Protein AF-A0A523ZE39-F1 (afdb_monomer_lite)

Foldseek 3Di:
DVVVVVVVVVVVVVVVVVVVVVVVVVVVVVVVVVVVVVVLVVLLCVLLVVLVCCCVPPVNFPDDDPDPLVQLLQQLVCCLPPVVVVDPSFTDGPVRDGDPDDSVSSVQLNVQCVVVVDSGSVSSSSVCSNVSSVVSSVVVVVCCVPPVPDD

Radius of gyration: 27.39 Å; chains: 1; bounding box: 86×37×54 Å

Secondary structure (DSSP, 8-state):
-HHHHHHHHHHHHHHHHHHHHHHHHHHHHHHHHHHHHHHHHHHHHHHHHHHHHHIIIII-TTSS--SHHHHHHHHHHHHHHTGGGSSTT----TT-----S-THHHHHHHHHHHHHT---THHHHHHHHHHHHHHHHHHHHHHHHHH-S--

Structure (mmCIF, N/CA/C/O backbone):
data_AF-A0A523ZE39-F1
#
_entry.id   AF-A0A523ZE39-F1
#
loop_
_atom_site.group_PDB
_atom_site.id
_atom_site.type_symbol
_atom_site.label_atom_id
_atom_site.label_alt_id
_atom_site.label_comp_id
_atom_site.label_asym_id
_atom_site.label_entity_id
_atom_site.label_seq_id
_atom_site.pdbx_PDB_ins_code
_atom_site.Cartn_x
_atom_site.Cartn_y
_atom_site.Cartn_z
_atom_site.occupancy
_atom_site.B_iso_or_equiv
_atom_site.auth_seq_id
_atom_site.auth_comp_id
_atom_site.auth_asym_id
_atom_site.auth_atom_id
_atom_site.pdbx_PDB_model_num
ATOM 1 N N . MET A 1 1 ? -62.964 -18.425 31.671 1.00 57.78 1 MET A N 1
ATOM 2 C CA . MET A 1 1 ? -62.586 -17.792 30.382 1.00 57.78 1 MET A CA 1
ATOM 3 C C . MET A 1 1 ? -61.583 -16.648 30.536 1.00 57.78 1 MET A C 1
ATOM 5 O O . MET A 1 1 ? -60.763 -16.493 29.649 1.00 57.78 1 MET A O 1
ATOM 9 N N . ILE A 1 2 ? -61.586 -15.913 31.654 1.00 63.59 2 ILE A N 1
ATOM 10 C CA . ILE A 1 2 ? -60.686 -14.769 31.900 1.00 63.59 2 ILE A CA 1
ATOM 11 C C . ILE A 1 2 ? -59.192 -15.136 32.011 1.00 63.59 2 ILE A C 1
ATOM 13 O O . ILE A 1 2 ? -58.372 -14.444 31.423 1.00 63.59 2 ILE A O 1
ATOM 17 N N . GLY A 1 3 ? -58.824 -16.251 32.658 1.00 67.44 3 GLY A N 1
ATOM 18 C CA . GLY A 1 3 ? -57.406 -16.636 32.820 1.00 67.44 3 GLY A CA 1
ATOM 19 C C . GLY A 1 3 ? -56.650 -16.836 31.498 1.00 67.44 3 GLY A C 1
ATOM 20 O O . GLY A 1 3 ? -55.585 -16.269 31.305 1.00 67.44 3 GLY A O 1
ATOM 21 N N . LYS A 1 4 ? -57.271 -17.516 30.522 1.00 72.81 4 LYS A N 1
ATOM 22 C CA . LYS A 1 4 ? -56.673 -17.737 29.189 1.00 72.81 4 LYS A CA 1
ATOM 23 C C . LYS A 1 4 ? -56.465 -16.449 28.382 1.00 72.81 4 LYS A C 1
ATOM 25 O O . LYS A 1 4 ? -55.660 -16.434 27.459 1.00 72.81 4 LYS A O 1
ATOM 30 N N . PHE A 1 5 ? -57.230 -15.399 28.682 1.00 72.75 5 PHE A N 1
ATOM 31 C CA . PHE A 1 5 ? -57.097 -14.102 28.023 1.00 72.75 5 PHE A CA 1
ATOM 32 C C . PHE A 1 5 ? -55.918 -13.311 28.604 1.00 72.75 5 PHE A C 1
ATOM 34 O O . PHE A 1 5 ? -55.142 -12.743 27.843 1.00 72.75 5 PHE A O 1
ATOM 41 N N . PHE A 1 6 ? -55.731 -13.352 29.928 1.00 71.69 6 PHE A N 1
ATOM 42 C CA . PHE A 1 6 ? -54.573 -12.745 30.591 1.00 71.69 6 PHE A CA 1
ATOM 43 C C . PHE A 1 6 ? -53.256 -13.442 30.235 1.00 71.69 6 PHE A C 1
ATOM 45 O O . PHE A 1 6 ? -52.291 -12.749 29.934 1.00 71.69 6 PHE A O 1
ATOM 52 N N . ASP A 1 7 ? -53.225 -14.776 30.162 1.00 74.62 7 ASP A N 1
ATOM 53 C CA . ASP A 1 7 ? -52.021 -15.513 29.737 1.00 74.62 7 ASP A CA 1
ATOM 54 C C . ASP A 1 7 ? -51.601 -15.153 28.306 1.00 74.62 7 ASP A C 1
ATOM 56 O O . ASP A 1 7 ? -50.416 -15.041 28.000 1.00 74.62 7 ASP A O 1
ATOM 60 N N . LYS A 1 8 ? -52.581 -14.927 27.421 1.00 76.81 8 LYS A N 1
ATOM 61 C CA . LYS A 1 8 ? -52.320 -14.518 26.040 1.00 76.81 8 LYS A CA 1
ATOM 62 C C . LYS A 1 8 ? -51.765 -13.095 25.963 1.00 76.81 8 LYS A C 1
ATOM 64 O O . LYS A 1 8 ? -50.825 -12.877 25.212 1.00 76.81 8 LYS A O 1
ATOM 69 N N . ILE A 1 9 ? -52.313 -12.162 26.744 1.00 76.38 9 ILE A N 1
ATOM 70 C CA . ILE A 1 9 ? -51.822 -10.776 26.807 1.00 76.38 9 ILE A CA 1
ATOM 71 C C . ILE A 1 9 ? -50.403 -10.726 27.384 1.00 76.38 9 ILE A C 1
ATOM 73 O O . ILE A 1 9 ? -49.549 -10.044 26.830 1.00 76.38 9 ILE A O 1
ATOM 77 N N . LEU A 1 10 ? -50.128 -11.488 28.447 1.00 75.75 10 LEU A N 1
ATOM 78 C CA . LEU A 1 10 ? -48.799 -11.546 29.063 1.00 75.75 10 LEU A CA 1
ATOM 79 C C . LEU A 1 10 ? -47.744 -12.127 28.110 1.00 75.75 10 LEU A C 1
ATOM 81 O O . LEU A 1 10 ? -46.643 -11.589 28.023 1.00 75.75 10 LEU A O 1
ATOM 85 N N . ALA A 1 11 ? -48.090 -13.173 27.355 1.00 74.81 11 ALA A N 1
ATOM 86 C CA . ALA A 1 11 ? -47.197 -13.742 26.346 1.00 74.81 11 ALA A CA 1
ATOM 87 C C . ALA A 1 11 ? -46.927 -12.770 25.180 1.00 74.81 11 ALA A C 1
ATOM 89 O O . ALA A 1 11 ? -45.815 -12.716 24.655 1.00 74.81 11 ALA A O 1
ATOM 90 N N . GLU A 1 12 ? -47.931 -11.987 24.777 1.00 75.62 12 GLU A N 1
ATOM 91 C CA . GLU A 1 12 ? -47.805 -10.985 23.712 1.00 75.62 12 GLU A CA 1
ATOM 92 C C . GLU A 1 12 ? -46.931 -9.799 24.162 1.00 75.62 12 GLU A C 1
ATOM 94 O O . GLU A 1 12 ? -46.065 -9.347 23.409 1.00 75.62 12 GLU A O 1
ATOM 99 N N . ASP A 1 13 ? -47.074 -9.360 25.417 1.00 73.25 13 ASP A N 1
ATOM 100 C CA . ASP A 1 13 ? -46.221 -8.336 26.025 1.00 73.25 13 ASP A CA 1
ATOM 101 C C . ASP A 1 13 ? -44.767 -8.810 26.176 1.00 73.25 13 ASP A C 1
ATOM 103 O O . ASP A 1 13 ? -43.846 -8.056 25.846 1.00 73.25 13 ASP A O 1
ATOM 107 N N . GLU A 1 14 ? -44.517 -10.053 26.601 1.00 74.12 14 GLU A N 1
ATOM 108 C CA . GLU A 1 14 ? -43.158 -10.614 26.657 1.00 74.12 14 GLU A CA 1
ATOM 109 C C . GLU A 1 14 ? -42.503 -10.660 25.269 1.00 74.12 14 GLU A C 1
ATOM 111 O O . GLU A 1 14 ? -41.366 -10.200 25.113 1.00 74.12 14 GLU A O 1
ATOM 116 N N . GLU A 1 15 ? -43.229 -11.103 24.238 1.00 73.56 15 GLU A N 1
ATOM 117 C CA . GLU A 1 15 ? -42.738 -11.125 22.855 1.00 73.56 15 GLU A CA 1
ATOM 118 C C . GLU A 1 15 ? -42.390 -9.722 22.330 1.00 73.56 15 GLU A C 1
ATOM 120 O O . GLU A 1 15 ? -41.373 -9.525 21.649 1.00 73.56 15 GLU A O 1
ATOM 125 N N . ILE A 1 16 ? -43.228 -8.723 22.627 1.00 74.75 16 ILE A N 1
ATOM 126 C CA . ILE A 1 16 ? -42.993 -7.327 22.239 1.00 74.75 16 ILE A CA 1
ATOM 127 C C . ILE A 1 16 ? -41.766 -6.785 22.974 1.00 74.75 16 ILE A C 1
ATOM 129 O O . ILE A 1 16 ? -40.897 -6.158 22.356 1.00 74.75 16 ILE A O 1
ATOM 133 N N . THR A 1 17 ? -41.649 -7.065 24.270 1.00 74.94 17 THR A N 1
ATOM 134 C CA . THR A 1 17 ? -40.531 -6.616 25.103 1.00 74.94 17 THR A CA 1
ATOM 135 C C . THR A 1 17 ? -39.214 -7.227 24.626 1.00 74.94 17 THR A C 1
ATOM 137 O O . THR A 1 17 ? -38.205 -6.524 24.500 1.00 74.94 17 THR A O 1
ATOM 140 N N . GLU A 1 18 ? -39.215 -8.509 24.259 1.00 74.06 18 GLU A N 1
ATOM 141 C CA . GLU A 1 18 ? -38.043 -9.2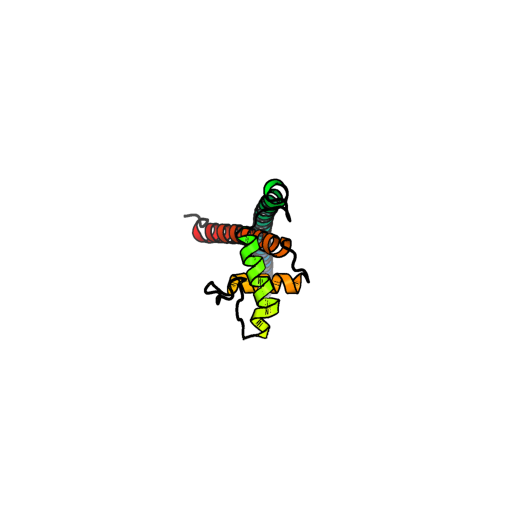09 23.739 1.00 74.06 18 GLU A CA 1
ATOM 142 C C . GLU A 1 18 ? -37.646 -8.711 22.338 1.00 74.06 18 GLU A C 1
ATOM 144 O O . GLU A 1 18 ? -36.464 -8.449 22.081 1.00 74.06 18 GLU A O 1
ATOM 149 N N . LYS A 1 19 ? -38.617 -8.453 21.447 1.00 73.06 19 LYS A N 1
ATOM 150 C CA . LYS A 1 19 ? -38.377 -7.827 20.130 1.00 73.06 19 LYS A CA 1
ATOM 151 C C . LYS A 1 19 ? -37.803 -6.416 20.263 1.00 73.06 19 LYS A C 1
ATOM 153 O O . LYS A 1 19 ? -36.859 -6.071 19.546 1.00 73.06 19 LYS A O 1
ATOM 158 N N . VAL A 1 20 ? -38.322 -5.594 21.177 1.00 74.19 20 VAL A N 1
ATOM 159 C CA . VAL A 1 20 ? -37.812 -4.236 21.439 1.00 74.19 20 VAL A CA 1
ATOM 160 C C . VAL A 1 20 ? -36.403 -4.291 22.034 1.00 74.19 20 VAL A C 1
ATOM 162 O O . VAL A 1 20 ? -35.521 -3.554 21.583 1.00 74.19 20 VAL A O 1
ATOM 165 N N . ARG A 1 21 ? -36.147 -5.213 22.968 1.00 70.56 21 ARG A N 1
ATOM 166 C CA . ARG A 1 21 ? -34.823 -5.435 23.563 1.00 70.56 21 ARG A CA 1
ATOM 167 C C . ARG A 1 21 ? -33.801 -5.890 22.521 1.00 70.56 21 ARG A C 1
ATOM 169 O O . ARG A 1 21 ? -32.738 -5.281 22.439 1.00 70.56 21 ARG A O 1
ATOM 176 N N . ASN A 1 22 ? -34.132 -6.862 21.668 1.00 70.19 22 ASN A N 1
ATOM 177 C CA . ASN A 1 22 ? -33.263 -7.320 20.574 1.00 70.19 22 ASN A CA 1
ATOM 178 C C . ASN A 1 22 ? -33.014 -6.238 19.511 1.00 70.19 22 ASN A C 1
ATOM 180 O O . ASN A 1 22 ? -31.912 -6.109 18.970 1.00 70.19 22 ASN A O 1
ATOM 184 N N . LYS A 1 23 ? -34.015 -5.400 19.227 1.00 70.69 23 LYS A N 1
ATOM 185 C CA . LYS A 1 23 ? -33.869 -4.261 18.310 1.00 70.69 23 LYS A CA 1
ATOM 186 C C . LYS A 1 23 ? -32.963 -3.174 18.896 1.00 70.69 23 LYS A C 1
ATOM 188 O O . LYS A 1 23 ? -32.166 -2.590 18.157 1.00 70.69 23 LYS A O 1
ATOM 193 N N . ASN A 1 24 ? -33.044 -2.928 20.203 1.00 65.75 24 ASN A N 1
ATOM 194 C CA . ASN A 1 24 ? -32.196 -1.965 20.905 1.00 65.75 24 ASN A CA 1
ATOM 195 C C . ASN A 1 24 ? -30.754 -2.466 21.054 1.00 65.75 24 ASN A C 1
ATOM 197 O O . ASN A 1 24 ? -29.834 -1.736 20.689 1.00 65.75 24 ASN A O 1
ATOM 201 N N . THR A 1 25 ? -30.533 -3.724 21.443 1.00 63.50 25 THR A N 1
ATOM 202 C CA . THR A 1 25 ? -29.184 -4.321 21.499 1.00 63.50 25 THR A CA 1
ATOM 203 C C . THR A 1 25 ? -28.538 -4.402 20.113 1.00 63.50 25 THR A C 1
ATOM 205 O O . THR A 1 25 ? -27.347 -4.120 19.959 1.00 63.50 25 THR A O 1
ATOM 208 N N . GLY A 1 26 ? -29.314 -4.705 19.066 1.00 62.88 26 GLY A N 1
ATOM 209 C CA . GLY A 1 26 ? -28.856 -4.669 17.675 1.00 62.88 26 GLY A CA 1
ATOM 210 C C . GLY A 1 26 ? -28.477 -3.262 17.197 1.00 62.88 26 GLY A C 1
ATOM 211 O O . GLY A 1 26 ? -27.464 -3.092 16.509 1.00 62.88 26 GLY A O 1
ATOM 212 N N . LYS A 1 27 ? -29.245 -2.234 17.586 1.00 61.06 27 LYS A N 1
ATOM 213 C CA . LYS A 1 27 ? -28.922 -0.822 17.311 1.00 61.06 27 LYS A CA 1
A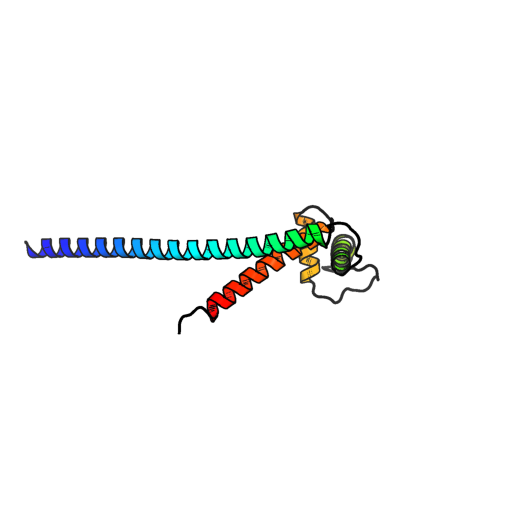TOM 214 C C . LYS A 1 27 ? -27.671 -0.363 18.056 1.00 61.06 27 LYS A C 1
ATOM 216 O O . LYS A 1 27 ? -26.830 0.297 17.448 1.00 61.06 27 LYS A O 1
ATOM 221 N N . GLU A 1 28 ? -27.511 -0.727 19.324 1.00 61.19 28 GLU A N 1
ATOM 222 C CA . GLU A 1 28 ? -26.333 -0.367 20.119 1.00 61.19 28 GLU A CA 1
ATOM 223 C C . GLU A 1 28 ? -25.060 -1.040 19.607 1.00 61.19 28 GLU A C 1
ATOM 225 O O . GLU A 1 28 ? -24.054 -0.360 19.406 1.00 61.19 28 GLU A O 1
ATOM 230 N N . ARG A 1 29 ? -25.112 -2.337 19.271 1.00 60.88 29 ARG A N 1
ATOM 231 C CA . ARG A 1 29 ? -23.986 -3.042 18.635 1.00 60.88 29 ARG A CA 1
ATOM 232 C C . ARG A 1 29 ? -23.601 -2.419 17.295 1.00 60.88 29 ARG A C 1
ATOM 234 O O . ARG A 1 29 ? -22.414 -2.231 17.031 1.00 60.88 29 ARG A O 1
ATOM 241 N N . LYS A 1 30 ? -24.579 -2.049 16.456 1.00 61.19 30 LYS A N 1
ATOM 242 C CA . LYS A 1 30 ? -24.313 -1.327 15.199 1.00 61.19 30 LYS A CA 1
ATOM 243 C C . LYS A 1 30 ? -23.671 0.036 15.453 1.00 61.19 30 LYS A C 1
ATOM 245 O O . LYS A 1 30 ? -22.701 0.360 14.780 1.00 61.19 30 LYS A O 1
ATOM 250 N N . LYS A 1 31 ? -24.163 0.800 16.434 1.00 58.91 31 LYS A N 1
ATOM 251 C CA . LYS A 1 31 ? -23.643 2.131 16.797 1.00 58.91 31 LYS A CA 1
ATOM 252 C C . LYS A 1 31 ? -22.222 2.072 17.368 1.00 58.91 31 LYS A C 1
ATOM 254 O O . LYS A 1 31 ? -21.413 2.952 17.092 1.00 58.91 31 LYS A O 1
ATOM 259 N N . PHE A 1 32 ? -21.904 1.038 18.144 1.00 60.03 32 PHE A N 1
ATOM 260 C CA . PHE A 1 32 ? -20.552 0.808 18.654 1.00 60.03 32 PHE A CA 1
ATOM 261 C C . PHE A 1 32 ? -19.591 0.416 17.524 1.00 60.03 32 PHE A C 1
ATOM 263 O O . PHE A 1 32 ? -18.507 0.980 17.395 1.00 60.03 32 PHE A O 1
ATOM 270 N N . ARG A 1 33 ? -20.033 -0.474 16.628 1.00 70.31 33 ARG A N 1
ATOM 271 C CA . ARG A 1 33 ? -19.248 -0.921 15.472 1.00 70.31 33 ARG A CA 1
ATOM 272 C C . ARG A 1 33 ? -18.991 0.197 14.454 1.00 70.31 33 ARG A C 1
ATOM 274 O O . ARG A 1 33 ? -17.900 0.261 13.897 1.00 70.31 33 ARG A O 1
ATOM 281 N N . THR A 1 34 ? -19.951 1.097 14.227 1.00 73.19 34 THR A N 1
ATOM 282 C CA . THR A 1 34 ? -19.736 2.268 13.359 1.00 73.19 34 THR A CA 1
ATOM 283 C C . THR A 1 34 ? -18.779 3.276 13.984 1.00 73.19 34 THR A C 1
ATOM 285 O O . THR A 1 34 ? -17.925 3.793 13.272 1.00 73.19 34 THR A O 1
ATOM 288 N N . LYS A 1 35 ? -18.847 3.513 15.302 1.00 77.75 35 LYS A N 1
ATOM 289 C CA . LYS A 1 35 ? -17.860 4.354 15.999 1.00 77.75 35 LYS A CA 1
ATOM 290 C C . LYS A 1 35 ? -16.440 3.796 15.875 1.00 77.75 35 LYS A C 1
ATOM 292 O O . LYS A 1 35 ? -15.538 4.559 15.550 1.00 77.75 35 LYS A O 1
ATOM 297 N N . GLY A 1 36 ? -16.253 2.489 16.074 1.00 83.06 36 GLY A N 1
ATOM 298 C CA . GLY A 1 36 ? -14.952 1.837 15.882 1.00 83.06 36 GLY A CA 1
ATOM 299 C C . GLY A 1 36 ? -14.431 2.001 14.452 1.00 83.06 36 GLY A C 1
ATOM 300 O O . GLY A 1 36 ? -13.302 2.429 14.250 1.00 83.06 36 GLY A O 1
ATOM 301 N N . PHE A 1 37 ? -15.283 1.775 13.448 1.00 88.88 37 PHE A N 1
ATOM 302 C CA . PHE A 1 37 ? -14.896 1.945 12.045 1.00 88.88 37 PHE A CA 1
ATOM 303 C C . PHE A 1 37 ? -14.457 3.379 11.705 1.00 88.88 37 PHE A C 1
ATOM 305 O O . PHE A 1 37 ? -13.465 3.561 11.005 1.00 88.88 37 PHE A O 1
ATOM 312 N N . VAL A 1 38 ? -15.146 4.399 12.232 1.00 92.19 38 VAL A N 1
ATOM 313 C CA . VAL A 1 38 ? -14.752 5.807 12.038 1.00 92.19 38 VAL A CA 1
ATOM 314 C C . VAL A 1 38 ? -13.356 6.073 12.604 1.00 92.19 38 VAL A C 1
ATOM 316 O O . VAL A 1 38 ? -12.552 6.719 11.937 1.00 92.19 38 VAL A O 1
ATOM 319 N N . TRP A 1 39 ? -13.031 5.537 13.784 1.00 91.75 39 TRP A N 1
ATOM 320 C CA . TRP A 1 39 ? -11.688 5.665 14.357 1.00 91.75 39 TRP A CA 1
ATOM 321 C C . TRP A 1 39 ? -10.614 5.019 13.485 1.00 91.75 39 TRP A C 1
ATOM 323 O O . TRP A 1 39 ? -9.580 5.639 13.247 1.00 91.75 39 TRP A O 1
ATOM 333 N N . LEU A 1 40 ? -10.874 3.827 12.941 1.00 94.38 40 LEU A N 1
ATOM 334 C CA . LEU A 1 40 ? -9.936 3.161 12.032 1.00 94.38 40 LEU A CA 1
ATOM 335 C C . LEU A 1 40 ? -9.675 3.996 10.775 1.00 94.38 40 LEU A C 1
ATOM 337 O O . LEU A 1 40 ? -8.523 4.153 10.372 1.00 94.38 40 LEU A O 1
ATOM 341 N N . VAL A 1 41 ? -10.727 4.573 10.185 1.00 95.75 41 VAL A N 1
ATOM 342 C CA . VAL A 1 41 ? -10.600 5.455 9.016 1.00 95.75 41 VAL A CA 1
ATOM 343 C C . VAL A 1 41 ? -9.810 6.716 9.363 1.00 95.75 41 VAL A C 1
ATOM 345 O O . VAL A 1 41 ? -8.929 7.100 8.601 1.00 95.75 41 VAL A O 1
ATOM 348 N N . LEU A 1 42 ? -10.066 7.344 10.514 1.00 96.06 42 LEU A N 1
ATOM 349 C CA . LEU A 1 42 ? -9.329 8.536 10.945 1.00 96.06 42 LEU A CA 1
ATOM 350 C C . LEU A 1 42 ? -7.840 8.247 11.162 1.00 96.06 42 LEU A C 1
ATOM 352 O O . LEU A 1 42 ? -6.997 9.006 10.689 1.00 96.06 42 LEU A O 1
ATOM 356 N N . ILE A 1 43 ? -7.510 7.138 11.827 1.00 96.44 43 ILE A N 1
ATOM 357 C CA . ILE A 1 43 ? -6.122 6.712 12.054 1.00 96.44 43 ILE A CA 1
ATOM 358 C C . ILE A 1 43 ? -5.433 6.424 10.720 1.00 96.44 43 ILE A C 1
ATOM 360 O O . ILE A 1 43 ? -4.312 6.883 10.498 1.00 96.44 43 ILE A O 1
ATOM 364 N N . PHE A 1 44 ? -6.115 5.720 9.812 1.00 97.81 44 PHE A N 1
ATOM 365 C CA . PHE A 1 44 ? -5.604 5.469 8.469 1.00 97.81 44 PHE A CA 1
ATOM 366 C C . PHE A 1 44 ? -5.335 6.773 7.716 1.00 97.81 44 PHE A C 1
ATOM 368 O O . PHE A 1 44 ? -4.245 6.947 7.184 1.00 97.81 44 PHE A O 1
ATOM 375 N N . LEU A 1 45 ? -6.295 7.702 7.689 1.00 97.81 45 LEU A N 1
ATOM 376 C CA . LEU A 1 45 ? -6.158 8.977 6.984 1.00 97.81 45 LEU A CA 1
ATOM 377 C C . LEU A 1 45 ? -5.029 9.827 7.567 1.00 97.81 45 LEU A C 1
ATOM 379 O O . LEU A 1 45 ? -4.244 10.384 6.808 1.00 97.81 45 LEU A O 1
ATOM 383 N N . LEU A 1 46 ? -4.890 9.885 8.892 1.00 97.75 46 LEU A N 1
ATOM 384 C CA . LEU A 1 46 ? -3.790 10.598 9.542 1.00 97.75 46 LEU A CA 1
ATOM 385 C C . LEU A 1 46 ? -2.424 9.994 9.166 1.00 97.75 46 LEU A C 1
ATOM 387 O O . LEU A 1 46 ? -1.479 10.707 8.814 1.00 97.75 46 LEU A O 1
ATOM 391 N N . ALA A 1 47 ? -2.328 8.665 9.185 1.00 97.56 47 ALA A N 1
ATOM 392 C CA . ALA A 1 47 ? -1.137 7.921 8.790 1.00 97.56 47 ALA A CA 1
ATOM 393 C C . ALA A 1 47 ? -0.815 8.083 7.290 1.00 97.56 47 ALA A C 1
ATOM 395 O O . ALA A 1 47 ? 0.353 8.188 6.912 1.00 97.56 47 ALA A O 1
ATOM 396 N N . PHE A 1 48 ? -1.841 8.138 6.445 1.00 97.88 48 PHE A N 1
ATOM 397 C CA . PHE A 1 48 ? -1.720 8.292 5.001 1.00 97.88 48 PHE A CA 1
ATOM 398 C C . PHE A 1 48 ? -1.298 9.709 4.618 1.00 97.88 48 PHE A C 1
ATOM 400 O O . PHE A 1 48 ? -0.319 9.889 3.896 1.00 97.88 48 PHE A O 1
ATOM 407 N N . VAL A 1 49 ? -1.990 10.721 5.146 1.00 97.19 49 VAL A N 1
ATOM 408 C CA . VAL A 1 49 ? -1.714 12.135 4.866 1.00 97.19 49 VAL A CA 1
ATOM 409 C C . VAL A 1 49 ? -0.315 12.516 5.335 1.00 97.19 49 VAL A C 1
ATOM 411 O O . VAL A 1 49 ? 0.414 13.154 4.582 1.00 97.19 49 VAL A O 1
ATOM 414 N N . SER A 1 50 ? 0.110 12.082 6.525 1.00 96.62 50 SER A N 1
ATOM 415 C CA . SER A 1 50 ? 1.468 12.372 7.010 1.00 96.62 50 SER A CA 1
ATOM 416 C C . SER A 1 50 ? 2.555 11.817 6.079 1.00 96.62 50 SER A C 1
ATOM 418 O O . SER A 1 50 ? 3.493 12.532 5.732 1.00 96.62 50 SER A O 1
ATOM 420 N N . ARG A 1 51 ? 2.403 10.579 5.591 1.00 94.50 51 ARG A N 1
ATOM 421 C CA . ARG A 1 51 ? 3.331 9.974 4.620 1.00 94.50 51 ARG A CA 1
ATOM 422 C C . ARG A 1 51 ? 3.279 10.644 3.251 1.00 94.50 51 ARG A C 1
ATOM 424 O O . ARG A 1 51 ? 4.323 10.823 2.628 1.00 94.50 51 ARG A O 1
ATOM 431 N N . LEU A 1 52 ? 2.092 11.040 2.796 1.00 94.62 52 LEU A N 1
ATOM 432 C CA . LEU A 1 52 ? 1.931 11.758 1.534 1.00 94.62 52 LEU A CA 1
ATOM 433 C C . LEU A 1 52 ? 2.622 13.127 1.580 1.00 94.62 52 LEU A C 1
ATOM 435 O O . LEU A 1 52 ? 3.325 13.485 0.639 1.00 94.62 52 LEU A O 1
ATOM 439 N N . ILE A 1 53 ? 2.489 13.856 2.691 1.00 94.19 53 ILE A N 1
ATOM 440 C CA . ILE A 1 53 ? 3.194 15.124 2.921 1.00 94.19 53 ILE A CA 1
ATOM 441 C C . ILE A 1 53 ? 4.712 14.910 2.844 1.00 94.19 53 ILE A C 1
ATOM 443 O O . ILE A 1 53 ? 5.397 15.660 2.150 1.00 94.19 53 ILE A O 1
ATOM 447 N N . ILE A 1 54 ? 5.239 13.864 3.492 1.00 90.56 54 ILE A N 1
ATOM 448 C CA . ILE A 1 54 ? 6.672 13.533 3.432 1.00 90.56 54 ILE A CA 1
ATOM 449 C C . ILE A 1 54 ? 7.109 13.233 1.992 1.00 90.56 54 ILE A C 1
ATOM 451 O O . ILE A 1 54 ? 8.115 13.780 1.541 1.00 90.56 54 ILE A O 1
ATOM 455 N N . LEU A 1 55 ? 6.349 12.420 1.251 1.00 89.00 55 LEU A N 1
ATOM 456 C CA . LEU A 1 55 ? 6.674 12.092 -0.138 1.00 89.00 55 LEU A CA 1
ATOM 457 C C . LEU A 1 55 ? 6.747 13.355 -1.010 1.00 89.00 55 LEU A C 1
ATOM 459 O O . LEU A 1 55 ? 7.701 13.523 -1.768 1.00 89.00 55 LEU A O 1
ATOM 463 N N . LEU A 1 56 ? 5.759 14.246 -0.899 1.00 90.06 56 LEU A N 1
ATOM 464 C CA . LEU A 1 56 ? 5.652 15.432 -1.751 1.00 90.06 56 LEU A CA 1
ATOM 465 C C . LEU A 1 56 ? 6.676 16.519 -1.399 1.00 90.06 56 LEU A C 1
ATOM 467 O O . LEU A 1 56 ? 7.235 17.136 -2.303 1.00 90.06 56 LEU A O 1
ATOM 471 N N . ILE A 1 57 ? 6.932 16.751 -0.109 1.00 89.25 57 ILE A N 1
ATOM 472 C CA . ILE A 1 57 ? 7.793 17.853 0.349 1.00 89.25 57 ILE A CA 1
ATOM 473 C C . ILE A 1 57 ? 9.260 17.423 0.432 1.00 89.25 57 ILE A C 1
ATOM 475 O O . ILE A 1 57 ? 10.142 18.152 -0.027 1.00 89.25 57 ILE A O 1
ATOM 479 N N . VAL A 1 58 ? 9.526 16.255 1.026 1.00 84.44 58 VAL A N 1
ATOM 480 C CA . VAL A 1 58 ? 10.887 15.802 1.349 1.00 84.44 58 VAL A CA 1
ATOM 481 C C . VAL A 1 58 ? 11.464 14.981 0.207 1.00 84.44 58 VAL A C 1
ATOM 483 O O . VAL A 1 58 ? 12.511 15.326 -0.331 1.00 84.44 58 VAL A O 1
ATOM 486 N N . THR A 1 59 ? 10.781 13.898 -0.172 1.00 80.25 59 THR A N 1
ATOM 487 C CA . THR A 1 59 ? 11.305 12.950 -1.165 1.00 80.25 59 THR A CA 1
ATOM 488 C C . THR A 1 59 ? 11.263 13.513 -2.579 1.00 80.25 59 THR A C 1
ATOM 490 O O . THR A 1 59 ? 12.145 13.186 -3.361 1.00 80.25 59 THR A O 1
ATOM 493 N N . LYS A 1 60 ? 10.272 14.362 -2.891 1.00 80.75 60 LYS A N 1
ATOM 494 C CA . LYS A 1 60 ? 10.015 14.938 -4.221 1.00 80.75 60 LYS A CA 1
ATOM 495 C C . LYS A 1 60 ? 9.914 13.848 -5.300 1.00 80.75 60 LYS A C 1
ATOM 497 O O . LYS A 1 60 ? 10.923 13.441 -5.879 1.00 80.75 60 LYS A O 1
ATOM 502 N N . PRO A 1 61 ? 8.703 13.350 -5.597 1.00 71.56 61 PRO A N 1
ATOM 503 C CA . PRO A 1 61 ? 8.538 12.222 -6.505 1.00 71.56 61 PRO A CA 1
ATOM 504 C C . PRO A 1 61 ? 9.212 12.468 -7.863 1.00 71.56 61 PRO A C 1
ATOM 506 O O . PRO A 1 61 ? 9.014 13.507 -8.486 1.00 71.56 61 PRO A O 1
ATOM 509 N N . GLY A 1 62 ? 10.012 11.502 -8.317 1.00 64.81 62 GLY A N 1
ATOM 510 C CA . GLY A 1 62 ? 10.730 11.569 -9.595 1.00 64.81 62 GLY A CA 1
ATOM 511 C C . GLY A 1 62 ? 12.111 12.235 -9.549 1.00 64.81 62 GLY A C 1
ATOM 512 O O . GLY A 1 62 ? 12.863 12.083 -10.508 1.00 64.81 62 GLY A O 1
ATOM 513 N N . TYR A 1 63 ? 12.495 12.898 -8.453 1.00 61.53 63 TYR A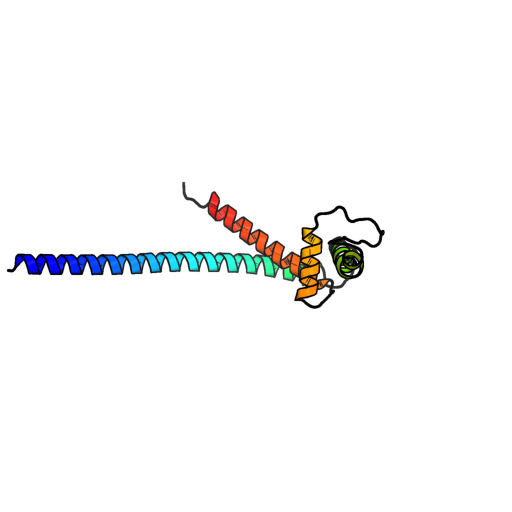 N 1
ATOM 514 C CA . TYR A 1 63 ? 13.826 13.493 -8.309 1.00 61.53 63 TYR A CA 1
ATOM 515 C C . TYR A 1 63 ? 14.744 12.652 -7.407 1.00 61.53 63 TYR A C 1
ATOM 517 O O . TYR A 1 63 ? 14.658 12.680 -6.186 1.00 61.53 63 TYR A O 1
ATOM 525 N N . GLY A 1 64 ? 15.710 11.973 -8.033 1.00 56.78 64 GLY A N 1
ATOM 526 C CA . GLY A 1 64 ? 17.103 12.151 -7.614 1.00 56.78 64 GLY A CA 1
ATOM 527 C C . GLY A 1 64 ? 17.673 11.349 -6.443 1.00 56.78 64 GLY A C 1
ATOM 528 O O . GLY A 1 64 ? 18.653 11.813 -5.871 1.00 56.78 64 GLY A O 1
ATOM 529 N N . VAL A 1 65 ? 17.191 10.143 -6.128 1.00 55.94 65 VAL A N 1
ATOM 530 C CA . VAL A 1 65 ? 18.041 9.173 -5.407 1.00 55.94 65 VAL A CA 1
ATOM 531 C C . VAL A 1 65 ? 17.885 7.787 -6.026 1.00 55.94 65 VAL A C 1
ATOM 533 O O . VAL A 1 65 ? 16.831 7.160 -5.913 1.00 55.94 65 VAL A O 1
ATOM 536 N N . ILE A 1 66 ? 18.950 7.301 -6.672 1.00 63.69 66 ILE A N 1
ATOM 537 C CA . ILE A 1 66 ? 19.135 5.871 -6.951 1.00 63.69 66 ILE A CA 1
ATOM 538 C C . ILE A 1 66 ? 19.296 5.210 -5.582 1.00 63.69 66 ILE A C 1
ATOM 540 O O . ILE A 1 66 ? 20.379 5.184 -5.006 1.00 63.69 66 ILE A O 1
ATOM 544 N N . GLY A 1 67 ? 18.174 4.792 -5.011 1.00 77.12 67 GLY A N 1
ATOM 545 C CA . GLY A 1 67 ? 18.095 4.195 -3.687 1.00 77.12 67 GLY A CA 1
ATOM 546 C C . GLY A 1 67 ? 17.277 2.915 -3.715 1.00 77.12 67 GLY A C 1
ATOM 547 O O . GLY A 1 67 ? 16.914 2.403 -4.774 1.00 77.12 67 GLY A O 1
ATOM 548 N N . ASP A 1 68 ? 16.946 2.423 -2.530 1.00 84.06 68 ASP A N 1
ATOM 549 C CA . ASP A 1 68 ? 16.271 1.139 -2.354 1.00 84.06 68 ASP A CA 1
ATOM 550 C C . ASP A 1 68 ? 14.950 1.026 -3.143 1.00 84.06 68 ASP A C 1
ATOM 552 O O . ASP A 1 68 ? 14.685 0.021 -3.801 1.00 84.06 68 ASP A O 1
ATOM 556 N N . VAL A 1 69 ? 14.158 2.104 -3.186 1.00 86.75 69 VAL A N 1
ATOM 557 C CA . VAL A 1 69 ? 12.898 2.156 -3.951 1.00 86.75 69 VAL A CA 1
ATOM 558 C C . VAL A 1 69 ? 13.135 1.973 -5.453 1.00 86.75 69 VAL A C 1
ATOM 560 O O . VAL A 1 69 ? 12.376 1.265 -6.112 1.00 86.75 69 VAL A O 1
ATOM 563 N N . PHE A 1 70 ? 14.189 2.588 -5.997 1.00 87.62 70 PHE A N 1
ATOM 564 C CA . PHE A 1 70 ? 14.547 2.442 -7.409 1.00 87.62 70 PHE A CA 1
ATOM 565 C C . PHE A 1 70 ? 15.020 1.021 -7.714 1.00 87.62 70 PHE A C 1
ATOM 567 O O . PHE A 1 70 ? 14.620 0.449 -8.725 1.00 87.62 70 PHE A O 1
ATOM 574 N N . HIS A 1 71 ? 15.812 0.424 -6.821 1.00 87.69 71 HIS A N 1
ATOM 575 C CA . HIS A 1 71 ? 16.278 -0.948 -6.990 1.00 87.69 71 HIS A CA 1
ATOM 576 C C . HIS A 1 71 ? 15.103 -1.933 -7.046 1.00 87.69 71 HIS A C 1
ATOM 578 O O . HIS A 1 71 ? 14.986 -2.710 -7.991 1.00 87.69 71 HIS A O 1
ATOM 584 N N . HIS A 1 72 ? 14.159 -1.836 -6.109 1.00 89.31 72 HIS A N 1
ATOM 585 C CA . HIS A 1 72 ? 12.970 -2.688 -6.113 1.00 89.31 72 HIS A CA 1
ATOM 586 C C . HIS A 1 72 ? 12.045 -2.442 -7.308 1.00 89.31 72 HIS A C 1
ATOM 588 O O . HIS A 1 72 ? 11.474 -3.390 -7.851 1.00 89.31 72 HIS A O 1
ATOM 594 N N . TRP A 1 73 ? 11.906 -1.184 -7.731 1.00 91.75 73 TRP A N 1
ATOM 595 C CA . TRP A 1 73 ? 11.191 -0.835 -8.955 1.00 91.75 73 TRP A CA 1
ATOM 596 C C . TRP A 1 73 ? 11.807 -1.525 -10.177 1.00 91.75 73 TRP A C 1
ATOM 598 O O . TRP A 1 73 ? 11.091 -2.152 -10.955 1.00 91.75 73 TRP A O 1
ATOM 608 N N . GLN A 1 74 ? 13.131 -1.461 -10.302 1.00 90.75 74 GLN A N 1
ATOM 609 C CA . GLN A 1 74 ? 13.891 -2.064 -11.390 1.00 90.75 74 GLN A CA 1
ATOM 610 C C . GLN A 1 74 ? 13.742 -3.584 -11.409 1.00 90.75 74 GLN A C 1
ATOM 612 O O . GLN A 1 74 ? 13.455 -4.145 -12.463 1.00 90.75 74 GLN A O 1
ATOM 617 N N . ILE A 1 75 ? 13.883 -4.248 -10.258 1.00 90.50 75 ILE A N 1
ATOM 618 C CA . ILE A 1 75 ? 13.701 -5.701 -10.155 1.00 90.50 75 ILE A CA 1
ATOM 619 C C . ILE A 1 75 ? 12.294 -6.088 -10.597 1.00 90.50 75 ILE A C 1
ATOM 621 O O . ILE A 1 75 ? 12.127 -6.992 -11.410 1.00 90.50 75 ILE A O 1
ATOM 625 N N . ALA A 1 76 ? 11.266 -5.395 -10.104 1.00 92.38 76 ALA A N 1
ATOM 626 C CA . ALA A 1 76 ? 9.885 -5.673 -10.482 1.00 92.38 76 ALA A CA 1
ATOM 627 C C . ALA A 1 76 ? 9.646 -5.448 -11.985 1.00 92.38 76 ALA A C 1
ATOM 629 O O . ALA A 1 76 ? 8.999 -6.267 -12.638 1.00 92.38 76 ALA A O 1
ATOM 630 N N . TYR A 1 77 ? 10.199 -4.369 -12.544 1.00 92.81 77 TYR A N 1
ATOM 631 C CA . TYR A 1 77 ? 10.098 -4.060 -13.966 1.00 92.81 77 TYR A CA 1
ATOM 632 C C . TYR A 1 77 ? 10.765 -5.140 -14.826 1.00 92.81 77 TYR A C 1
ATOM 634 O O . TYR A 1 77 ? 10.104 -5.712 -15.689 1.00 92.81 77 TYR A O 1
ATOM 642 N N . LEU A 1 78 ? 12.029 -5.473 -14.553 1.00 91.31 78 LEU A N 1
ATOM 643 C CA . LEU A 1 78 ? 12.795 -6.471 -15.306 1.00 91.31 78 LEU A CA 1
ATOM 644 C C . LEU A 1 78 ? 12.243 -7.888 -15.129 1.00 91.31 78 LEU A C 1
ATOM 646 O O . LEU A 1 78 ? 12.230 -8.670 -16.074 1.00 91.31 78 LEU A O 1
ATOM 650 N N . SER A 1 79 ? 11.742 -8.226 -13.942 1.00 90.81 79 SER A N 1
ATOM 651 C CA . SER A 1 79 ? 11.087 -9.518 -13.710 1.00 90.81 79 SER A CA 1
ATOM 652 C C . SER A 1 79 ? 9.816 -9.643 -14.554 1.00 90.81 79 SER A C 1
ATOM 654 O O . SER A 1 79 ? 9.598 -10.678 -15.176 1.00 90.81 79 SER A O 1
ATOM 656 N N . LYS A 1 80 ? 9.007 -8.575 -14.640 1.00 91.06 80 LYS A N 1
ATOM 657 C CA . LYS A 1 80 ? 7.791 -8.544 -15.468 1.00 91.06 80 LYS A CA 1
ATOM 658 C C . LYS A 1 80 ? 8.087 -8.624 -16.964 1.00 91.06 80 LYS A C 1
ATOM 660 O O . LYS A 1 80 ? 7.320 -9.260 -17.674 1.00 91.06 80 LYS A O 1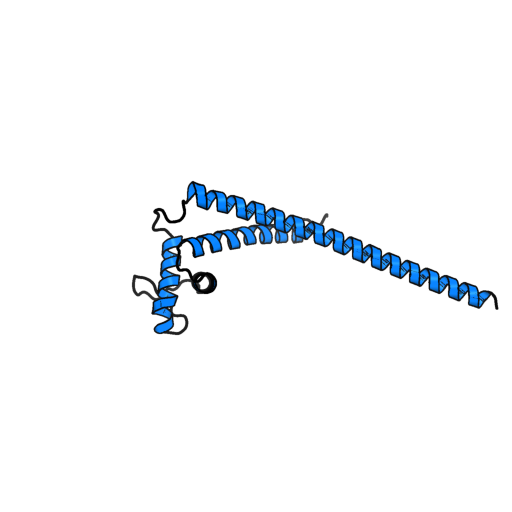
ATOM 665 N N . THR A 1 81 ? 9.114 -7.920 -17.441 1.00 90.19 81 THR A N 1
ATOM 666 C CA . THR A 1 81 ? 9.381 -7.765 -18.882 1.00 90.19 81 THR A CA 1
ATOM 667 C C . THR A 1 81 ? 10.330 -8.809 -19.450 1.00 90.19 81 THR A C 1
ATOM 669 O O . THR A 1 81 ? 10.212 -9.132 -20.619 1.00 90.19 81 THR A O 1
ATOM 672 N N . VAL A 1 82 ? 11.262 -9.330 -18.651 1.00 88.62 82 VAL A N 1
ATOM 673 C CA . VAL A 1 82 ? 12.279 -10.292 -19.100 1.00 88.62 82 VAL A CA 1
ATOM 674 C C . VAL A 1 82 ? 12.156 -11.592 -18.321 1.00 88.62 82 VAL A C 1
ATOM 676 O O . VAL A 1 82 ? 12.053 -12.664 -18.913 1.00 88.62 82 VAL A O 1
ATOM 679 N N . GLY A 1 83 ? 12.148 -11.510 -16.990 1.00 86.69 83 GLY A N 1
ATOM 680 C CA . GLY A 1 83 ? 12.208 -12.679 -16.116 1.00 86.69 83 GLY A CA 1
ATOM 681 C C . GLY A 1 83 ? 11.109 -13.701 -16.410 1.00 86.69 83 GLY A C 1
ATOM 682 O O . GLY A 1 83 ? 11.408 -14.851 -16.727 1.00 86.69 83 GLY A O 1
ATOM 683 N N . PHE A 1 84 ? 9.847 -13.269 -16.389 1.00 88.44 84 PHE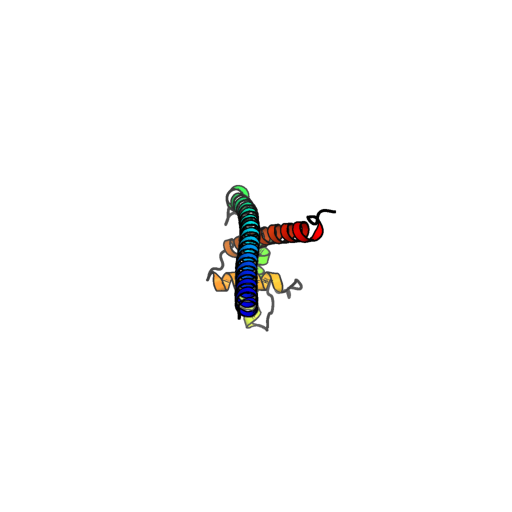 A N 1
ATOM 684 C CA . PHE A 1 84 ? 8.689 -14.154 -16.556 1.00 88.44 84 PHE A CA 1
ATOM 685 C C . PHE A 1 84 ? 8.567 -14.756 -17.961 1.00 88.44 84 PHE A C 1
ATOM 687 O O . PHE A 1 84 ? 7.963 -15.816 -18.108 1.00 88.44 84 PHE A O 1
ATOM 694 N N . GLU A 1 85 ? 9.174 -14.137 -18.975 1.00 87.00 85 GLU A N 1
ATOM 695 C CA . GLU A 1 85 ? 9.274 -14.724 -20.318 1.00 87.00 85 GLU A CA 1
ATOM 696 C C . GLU A 1 85 ? 10.296 -15.872 -20.369 1.00 87.00 85 GLU A C 1
ATOM 698 O O . GLU A 1 85 ? 10.150 -16.805 -21.154 1.00 87.00 85 GLU A O 1
ATOM 703 N N . HIS A 1 86 ? 11.311 -15.841 -19.499 1.00 87.19 86 HIS A N 1
ATOM 704 C CA . HIS A 1 86 ? 12.410 -16.811 -19.459 1.00 87.19 86 HIS A CA 1
ATOM 705 C C . HIS A 1 86 ? 12.245 -17.892 -18.377 1.00 87.19 86 HIS A C 1
ATOM 707 O O . HIS A 1 86 ? 13.147 -18.713 -18.191 1.00 87.19 86 HIS A O 1
ATOM 713 N N . GLY A 1 87 ? 11.141 -17.892 -17.624 1.00 84.19 87 GLY A N 1
ATOM 714 C CA . GLY A 1 87 ? 10.850 -18.908 -16.612 1.00 84.19 87 GLY A CA 1
ATOM 715 C C . GLY A 1 87 ? 9.726 -18.521 -15.651 1.00 84.19 87 GLY A C 1
ATOM 716 O O . GLY A 1 87 ? 9.453 -17.344 -15.418 1.00 84.19 87 GLY A O 1
ATOM 717 N N . PHE A 1 88 ? 9.081 -19.524 -15.047 1.00 83.94 88 PHE A N 1
ATOM 718 C CA . PHE A 1 88 ? 8.001 -19.302 -14.083 1.00 83.94 88 PHE A CA 1
ATOM 719 C C . PHE A 1 88 ? 8.497 -18.516 -12.865 1.00 83.94 88 PHE A C 1
ATOM 721 O O . PHE A 1 88 ? 9.355 -18.990 -12.124 1.00 83.94 88 PHE A O 1
ATOM 728 N N . LEU A 1 89 ? 7.938 -17.318 -12.664 1.00 84.19 89 LEU A N 1
ATOM 729 C CA . LEU A 1 89 ? 8.266 -16.416 -11.555 1.00 84.19 89 LEU A CA 1
ATOM 730 C C . LEU A 1 89 ? 9.760 -16.090 -11.419 1.00 84.19 89 LEU A C 1
ATOM 732 O O . LEU A 1 89 ? 10.225 -15.733 -10.334 1.00 84.19 89 LEU A O 1
ATOM 736 N N . ARG A 1 90 ? 10.517 -16.175 -12.517 1.00 84.62 90 ARG A N 1
ATOM 737 C CA . ARG A 1 90 ? 11.940 -15.855 -12.504 1.00 84.62 90 ARG A CA 1
ATOM 738 C C . ARG A 1 90 ? 12.119 -14.362 -12.250 1.00 84.62 90 ARG A C 1
ATOM 740 O O . ARG A 1 90 ? 11.707 -13.529 -13.055 1.00 84.62 90 ARG A O 1
ATOM 747 N N . LEU A 1 91 ? 12.733 -14.035 -11.121 1.00 86.00 91 LEU A N 1
ATOM 748 C CA . LEU A 1 91 ? 13.089 -12.664 -10.790 1.00 86.00 91 LEU A CA 1
ATOM 749 C C . LEU A 1 91 ? 14.370 -12.258 -11.520 1.00 86.00 91 LEU A C 1
ATOM 751 O O . LEU A 1 91 ? 15.283 -13.069 -11.682 1.00 86.00 91 LEU A O 1
ATOM 755 N N . TRP A 1 92 ? 14.429 -11.002 -11.954 1.00 82.38 92 TRP A N 1
ATOM 756 C CA . TRP A 1 92 ? 15.510 -10.479 -12.783 1.00 82.38 92 TRP A CA 1
ATOM 757 C C . TRP A 1 92 ? 16.031 -9.140 -12.257 1.00 82.38 92 TRP A C 1
ATOM 759 O O . TRP A 1 92 ? 15.247 -8.261 -11.901 1.00 82.38 92 TRP A O 1
ATOM 769 N N . ASP A 1 93 ? 17.353 -8.975 -12.248 1.00 79.69 93 ASP A N 1
ATOM 770 C CA . ASP A 1 93 ? 18.062 -7.747 -11.866 1.00 79.69 93 ASP A CA 1
ATOM 771 C C . ASP A 1 93 ? 19.169 -7.419 -12.895 1.00 79.69 93 ASP A C 1
ATOM 773 O O . ASP A 1 93 ? 19.613 -8.298 -13.637 1.00 79.69 93 ASP A O 1
ATOM 777 N N . PHE A 1 94 ? 19.651 -6.168 -12.949 1.00 68.69 94 PHE A N 1
ATOM 778 C CA . PHE A 1 94 ? 20.648 -5.697 -13.930 1.00 68.69 94 PHE A CA 1
ATOM 779 C C . PHE A 1 94 ? 21.973 -6.463 -13.895 1.00 68.69 94 PHE A C 1
ATOM 781 O O . PHE A 1 94 ? 22.715 -6.434 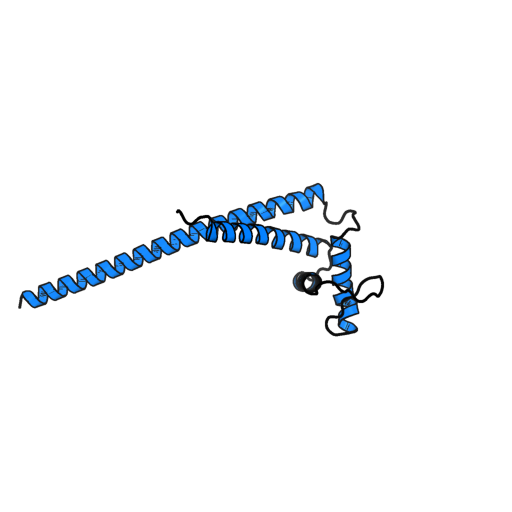-14.873 1.00 68.69 94 PHE A O 1
ATOM 788 N N . LYS A 1 95 ? 22.286 -7.159 -12.800 1.00 66.94 95 LYS A N 1
ATOM 789 C CA . LYS A 1 95 ? 23.506 -7.968 -12.701 1.00 66.94 95 LYS A CA 1
ATOM 790 C C . LYS A 1 95 ? 23.370 -9.369 -13.306 1.00 66.94 95 LYS A C 1
ATOM 792 O O . LYS A 1 95 ? 24.317 -10.142 -13.215 1.00 66.94 95 LYS A O 1
ATOM 797 N N . GLY A 1 96 ? 22.213 -9.718 -13.880 1.00 61.38 96 GLY A N 1
ATOM 798 C CA . GLY A 1 96 ? 21.956 -11.065 -14.406 1.00 61.38 96 GLY A CA 1
ATOM 799 C C . GLY A 1 96 ? 22.005 -12.151 -13.326 1.00 61.38 96 GLY A C 1
ATOM 800 O O . GLY A 1 96 ? 22.109 -13.333 -13.639 1.00 61.38 96 GLY A O 1
ATOM 801 N N . MET A 1 97 ? 21.961 -11.748 -12.055 1.00 62.50 97 MET A N 1
ATOM 802 C CA . MET A 1 97 ? 21.933 -12.654 -10.918 1.00 62.50 97 MET A CA 1
ATOM 803 C C . MET A 1 97 ? 20.489 -13.054 -10.653 1.00 62.50 97 MET A C 1
ATOM 805 O O . MET A 1 97 ? 19.589 -12.212 -10.685 1.00 62.50 97 MET A O 1
ATOM 809 N N . GLU A 1 98 ? 20.275 -14.331 -10.355 1.00 62.41 98 GLU A N 1
ATOM 810 C CA . GLU A 1 98 ? 18.995 -14.782 -9.826 1.00 62.41 98 GLU A CA 1
ATOM 811 C C . GLU A 1 98 ? 18.751 -14.092 -8.482 1.00 62.41 98 GLU A C 1
ATOM 813 O O . GLU A 1 98 ? 19.602 -14.088 -7.588 1.00 62.41 98 GLU A O 1
ATOM 818 N N . PHE A 1 99 ? 17.611 -13.417 -8.372 1.00 65.00 99 PHE A N 1
ATOM 819 C CA . PHE A 1 99 ? 17.293 -12.621 -7.199 1.00 65.00 99 PHE A CA 1
ATOM 820 C C . PHE A 1 99 ? 16.828 -13.544 -6.062 1.00 65.00 99 PHE A C 1
ATOM 822 O O . PHE A 1 99 ? 15.763 -14.148 -6.149 1.00 65.00 99 PHE A O 1
ATOM 829 N N . TYR A 1 100 ? 17.620 -13.644 -4.991 1.00 63.22 100 TYR A N 1
ATOM 830 C CA . TYR A 1 100 ? 17.366 -14.538 -3.847 1.00 63.22 100 TYR A CA 1
ATOM 831 C C . TYR A 1 100 ? 16.408 -13.972 -2.779 1.00 63.22 100 TYR A C 1
ATOM 833 O O . TYR A 1 100 ? 16.167 -14.619 -1.761 1.00 63.22 100 TYR A O 1
ATOM 841 N N . TRP A 1 101 ? 15.873 -12.761 -2.955 1.00 68.56 101 TRP A N 1
ATOM 842 C CA . TRP A 1 101 ? 14.975 -12.159 -1.963 1.00 68.56 101 TRP A CA 1
ATOM 843 C C . TRP A 1 101 ? 13.536 -12.672 -2.103 1.00 68.56 101 TRP A C 1
ATOM 845 O O . TRP A 1 101 ? 13.146 -13.249 -3.116 1.00 68.56 101 TRP A O 1
ATOM 855 N N . GLY A 1 102 ? 12.717 -12.430 -1.076 1.00 79.56 102 GLY A N 1
ATOM 856 C CA . GLY A 1 102 ? 11.326 -12.879 -1.043 1.00 79.56 102 GLY A CA 1
ATOM 857 C C . GLY A 1 102 ? 10.493 -12.390 -2.237 1.00 79.56 102 GLY A C 1
ATOM 858 O O . GLY A 1 102 ? 10.459 -11.200 -2.545 1.00 79.56 102 GLY A O 1
ATOM 859 N N . LEU A 1 103 ? 9.748 -13.314 -2.852 1.00 87.38 103 LEU A N 1
ATOM 860 C CA . LEU A 1 103 ? 8.909 -13.076 -4.038 1.00 87.38 103 LEU A CA 1
ATOM 861 C C . LEU A 1 103 ? 7.789 -12.050 -3.818 1.00 87.38 103 LEU A C 1
ATOM 863 O O . LEU A 1 103 ? 7.331 -11.421 -4.770 1.00 87.38 103 LEU A O 1
ATOM 867 N N . LEU A 1 104 ? 7.324 -11.885 -2.577 1.00 90.44 104 LEU A N 1
ATOM 868 C CA . LEU A 1 104 ? 6.138 -11.084 -2.278 1.00 90.44 104 LEU A CA 1
ATOM 869 C C . LEU A 1 104 ? 6.295 -9.630 -2.735 1.00 90.44 104 LEU A C 1
ATOM 871 O O . LEU A 1 104 ? 5.401 -9.094 -3.384 1.00 90.44 104 LEU A O 1
ATOM 875 N N . HIS A 1 105 ? 7.426 -8.997 -2.419 1.00 88.81 105 HIS A N 1
ATOM 876 C CA . HIS A 1 105 ? 7.609 -7.578 -2.705 1.00 88.81 105 HIS A CA 1
ATOM 877 C C . HIS A 1 105 ? 7.639 -7.284 -4.221 1.00 88.81 105 HIS A C 1
ATOM 879 O O . HIS A 1 105 ? 6.828 -6.469 -4.669 1.00 88.81 105 HIS A O 1
ATOM 885 N N . PRO A 1 106 ? 8.451 -7.980 -5.050 1.00 91.06 106 PRO A N 1
ATOM 886 C CA . PRO A 1 106 ? 8.389 -7.837 -6.506 1.00 91.06 106 PRO A CA 1
ATOM 887 C C . PRO A 1 106 ? 7.002 -8.126 -7.086 1.00 91.06 106 PRO A C 1
ATOM 889 O O . PRO A 1 106 ? 6.539 -7.379 -7.942 1.00 91.06 106 PRO A O 1
ATOM 892 N N . LEU A 1 107 ? 6.303 -9.159 -6.602 1.00 93.19 107 LEU A N 1
ATOM 893 C CA . LEU A 1 107 ? 4.972 -9.510 -7.106 1.00 93.19 107 LEU A CA 1
ATOM 894 C C . LEU A 1 107 ? 3.923 -8.435 -6.817 1.00 93.19 107 LEU A C 1
ATOM 896 O O . LEU A 1 107 ? 3.119 -8.121 -7.695 1.00 93.19 107 LEU A O 1
ATOM 900 N N . VAL A 1 108 ? 3.948 -7.833 -5.627 1.00 95.25 108 VAL A N 1
ATOM 901 C CA . VAL A 1 108 ? 3.057 -6.714 -5.288 1.00 95.25 108 VAL A CA 1
ATOM 902 C C . VAL A 1 108 ? 3.326 -5.515 -6.200 1.00 95.25 108 VAL A C 1
ATOM 904 O O . VAL A 1 108 ? 2.379 -4.890 -6.678 1.00 95.25 108 VAL A O 1
ATOM 907 N N . LEU A 1 109 ? 4.593 -5.216 -6.502 1.00 94.88 109 LEU A N 1
ATOM 908 C CA . LEU A 1 109 ? 4.940 -4.139 -7.432 1.00 94.88 109 LEU A CA 1
ATOM 909 C C . LEU A 1 109 ? 4.506 -4.444 -8.870 1.00 94.88 109 LEU A C 1
ATOM 911 O O . LEU A 1 109 ? 3.932 -3.577 -9.525 1.00 94.88 109 LEU A O 1
ATOM 915 N N . ILE A 1 110 ? 4.710 -5.674 -9.344 1.00 94.50 110 ILE A N 1
ATOM 916 C CA . ILE A 1 110 ? 4.271 -6.124 -10.673 1.00 94.50 110 ILE A CA 1
ATOM 917 C C . ILE A 1 110 ? 2.749 -6.031 -10.808 1.00 94.50 110 ILE A C 1
ATOM 919 O O . ILE A 1 110 ? 2.241 -5.535 -11.820 1.00 94.50 110 ILE A O 1
ATOM 923 N N . LEU A 1 111 ? 2.013 -6.464 -9.782 1.00 95.50 111 LEU A N 1
ATOM 924 C CA . LEU A 1 111 ? 0.564 -6.307 -9.722 1.00 95.50 111 LEU A CA 1
ATOM 925 C C . LEU A 1 111 ? 0.179 -4.823 -9.738 1.00 95.50 111 LEU A C 1
ATOM 927 O O . LEU A 1 111 ? -0.715 -4.431 -10.482 1.00 95.50 111 LEU A O 1
ATOM 931 N N . GLY A 1 112 ? 0.903 -3.984 -8.995 1.00 96.06 112 GLY A N 1
ATOM 932 C CA . GLY A 1 112 ? 0.756 -2.531 -9.013 1.00 96.06 112 GLY A CA 1
ATOM 933 C C . GLY A 1 112 ? 0.927 -1.923 -10.404 1.00 96.06 112 GLY A C 1
ATOM 934 O O . GLY A 1 112 ? 0.084 -1.138 -10.836 1.00 96.06 112 GLY A O 1
ATOM 935 N N . PHE A 1 113 ? 1.969 -2.315 -11.140 1.00 95.88 113 PHE A N 1
ATOM 936 C CA . PHE A 1 113 ? 2.186 -1.868 -12.520 1.00 95.88 113 PHE A CA 1
ATOM 937 C C . PHE A 1 113 ? 1.065 -2.325 -13.453 1.00 95.88 113 PHE A C 1
ATOM 939 O O . PHE A 1 113 ? 0.646 -1.585 -14.339 1.00 95.88 113 PHE A O 1
ATOM 946 N N . THR A 1 114 ? 0.556 -3.537 -13.238 1.00 94.44 114 THR A N 1
ATOM 947 C CA . THR A 1 114 ? -0.510 -4.121 -14.058 1.00 94.44 114 THR A CA 1
ATOM 948 C C . THR A 1 114 ? -1.856 -3.445 -13.795 1.00 94.44 114 THR A C 1
ATOM 950 O O . THR A 1 114 ? -2.571 -3.122 -14.735 1.00 94.44 114 THR A O 1
ATOM 953 N N . ILE A 1 115 ? -2.199 -3.160 -12.537 1.00 96.38 115 ILE A N 1
ATOM 954 C CA . ILE A 1 115 ? -3.446 -2.464 -12.189 1.00 96.38 115 ILE A CA 1
ATOM 955 C C . ILE A 1 115 ? -3.388 -0.996 -12.624 1.00 96.38 115 ILE A C 1
ATOM 957 O O . ILE A 1 115 ? -4.353 -0.480 -13.178 1.00 96.38 115 ILE A O 1
ATOM 961 N N . SER A 1 116 ? -2.258 -0.321 -12.393 1.00 95.00 116 SER A N 1
ATOM 962 C CA . SER A 1 116 ? -2.093 1.097 -12.743 1.00 95.00 116 SER A CA 1
ATOM 963 C C . SER A 1 116 ? -1.845 1.345 -14.232 1.00 95.00 116 SER A C 1
ATOM 965 O O . SER A 1 116 ? -1.896 2.497 -14.657 1.00 95.00 116 SER A O 1
ATOM 967 N N . GLN A 1 117 ? -1.543 0.296 -15.009 1.00 94.75 117 GLN A N 1
ATOM 968 C CA . GLN A 1 117 ? -1.078 0.396 -16.400 1.00 94.75 117 GLN A CA 1
ATOM 969 C C . GLN A 1 117 ? 0.110 1.367 -16.553 1.00 94.75 117 GLN A C 1
ATOM 971 O O . GLN A 1 117 ? 0.290 2.011 -17.584 1.00 94.75 117 GLN A O 1
ATOM 976 N N . SER A 1 118 ? 0.928 1.492 -15.505 1.00 93.06 118 SER A N 1
ATOM 977 C CA . SER A 1 118 ? 2.037 2.437 -15.424 1.00 93.06 118 SER A CA 1
ATOM 978 C C . SER A 1 118 ? 3.256 1.773 -14.808 1.00 93.06 118 SER A C 1
ATOM 980 O O . SER A 1 118 ? 3.152 1.005 -13.856 1.00 93.06 118 SER A O 1
ATOM 982 N N . VAL A 1 119 ? 4.432 2.111 -15.329 1.00 91.88 119 VAL A N 1
ATOM 983 C CA . VAL A 1 119 ? 5.731 1.718 -14.763 1.00 91.88 119 VAL A CA 1
ATOM 984 C C . VAL A 1 119 ? 6.413 2.895 -14.071 1.00 91.88 119 VAL A C 1
ATOM 986 O O . VAL A 1 119 ? 7.622 2.894 -13.890 1.00 91.88 119 VAL A O 1
ATOM 989 N N . SER A 1 120 ? 5.665 3.931 -13.689 1.00 91.19 120 SER A N 1
ATOM 990 C CA . SER A 1 120 ? 6.236 5.072 -12.972 1.00 91.19 120 SER A CA 1
ATOM 991 C C . SER A 1 120 ? 6.776 4.660 -11.599 1.00 91.19 120 SER A C 1
ATOM 993 O O . SER A 1 120 ? 6.164 3.857 -10.892 1.00 91.19 120 SER A O 1
ATOM 995 N N . ILE A 1 121 ? 7.878 5.285 -11.173 1.00 89.25 121 ILE A N 1
ATOM 996 C CA . ILE A 1 121 ? 8.428 5.156 -9.812 1.00 89.25 121 ILE A CA 1
ATOM 997 C C . ILE A 1 121 ? 7.427 5.598 -8.729 1.00 89.25 121 ILE A C 1
ATOM 999 O O . ILE A 1 121 ? 7.547 5.219 -7.567 1.00 89.25 121 ILE A O 1
ATOM 1003 N N . LEU A 1 122 ? 6.391 6.350 -9.110 1.00 90.06 122 LEU A N 1
ATOM 1004 C CA . LEU A 1 122 ? 5.279 6.696 -8.228 1.00 90.06 122 LEU A CA 1
ATOM 1005 C C . LEU A 1 122 ? 4.504 5.468 -7.743 1.00 90.06 122 LEU A C 1
ATOM 1007 O O . LEU A 1 122 ? 4.001 5.474 -6.625 1.00 90.06 122 LEU A O 1
ATOM 1011 N N . VAL A 1 123 ? 4.411 4.407 -8.547 1.00 92.38 123 VAL A N 1
ATOM 1012 C CA . VAL A 1 123 ? 3.650 3.200 -8.193 1.00 92.38 123 VAL A CA 1
ATOM 1013 C C . VAL A 1 123 ? 4.199 2.534 -6.921 1.00 92.38 123 VAL A C 1
ATOM 1015 O O . VAL A 1 123 ? 3.434 2.409 -5.961 1.00 92.38 123 VAL A O 1
ATOM 1018 N N . PRO A 1 124 ? 5.495 2.164 -6.826 1.00 91.88 124 PRO A N 1
ATOM 1019 C CA . PRO A 1 124 ? 6.046 1.604 -5.590 1.00 91.88 124 PRO A CA 1
ATOM 1020 C C . PRO A 1 124 ? 5.964 2.579 -4.409 1.00 91.88 124 PRO A C 1
ATOM 1022 O O . PRO A 1 124 ? 5.724 2.150 -3.281 1.00 91.88 124 PRO A O 1
ATOM 1025 N N . GLN A 1 125 ? 6.098 3.887 -4.647 1.00 91.19 125 GLN A N 1
ATOM 1026 C CA . GLN A 1 125 ? 5.960 4.898 -3.594 1.00 91.19 125 GLN A CA 1
ATOM 1027 C C . GLN A 1 125 ? 4.535 4.928 -3.019 1.00 91.19 125 GLN A C 1
ATOM 1029 O O . GLN A 1 125 ? 4.363 4.904 -1.801 1.00 91.19 125 GLN A O 1
ATOM 1034 N N . MET A 1 126 ? 3.510 4.901 -3.873 1.00 92.38 126 MET A N 1
ATOM 1035 C CA . MET A 1 126 ? 2.108 4.858 -3.446 1.00 92.38 126 MET A CA 1
ATOM 1036 C C . MET A 1 126 ? 1.763 3.552 -2.731 1.00 92.38 126 MET A C 1
ATOM 1038 O O . MET A 1 126 ? 1.080 3.580 -1.708 1.00 92.38 126 MET A O 1
ATOM 1042 N N . ILE A 1 127 ? 2.276 2.417 -3.216 1.00 94.56 127 ILE A N 1
ATOM 1043 C CA . ILE A 1 127 ? 2.136 1.120 -2.541 1.00 94.56 127 ILE A CA 1
ATOM 1044 C C . ILE A 1 127 ? 2.719 1.200 -1.126 1.00 94.56 127 ILE A C 1
ATOM 1046 O O . ILE A 1 127 ? 2.040 0.841 -0.165 1.00 94.56 127 ILE A O 1
ATOM 1050 N N . SER A 1 128 ? 3.931 1.741 -0.976 1.00 92.69 128 SER A N 1
ATOM 1051 C CA . SER A 1 128 ? 4.576 1.916 0.330 1.00 92.69 128 SER A CA 1
ATOM 1052 C C . SER A 1 128 ? 3.755 2.804 1.275 1.00 92.69 128 SER A C 1
ATOM 1054 O O . SER A 1 128 ? 3.546 2.448 2.436 1.00 92.69 128 SER A O 1
ATOM 1056 N N . ILE A 1 129 ? 3.197 3.916 0.778 1.00 94.94 129 ILE A N 1
ATOM 1057 C CA . ILE A 1 129 ? 2.323 4.793 1.574 1.00 94.94 129 ILE A CA 1
ATOM 1058 C C . ILE A 1 129 ? 1.073 4.046 2.051 1.00 94.94 129 ILE A C 1
ATOM 1060 O O . ILE A 1 129 ? 0.721 4.140 3.229 1.00 94.94 129 ILE A O 1
ATOM 1064 N N . ILE A 1 130 ? 0.406 3.302 1.167 1.00 96.00 130 ILE A N 1
ATOM 1065 C CA . ILE A 1 130 ? -0.816 2.559 1.498 1.00 96.00 130 ILE A CA 1
ATOM 1066 C C . ILE A 1 130 ? -0.522 1.476 2.540 1.00 96.00 130 ILE A C 1
ATOM 1068 O O . ILE A 1 130 ? -1.136 1.481 3.607 1.00 96.00 130 ILE A O 1
ATOM 1072 N N . PHE A 1 131 ? 0.437 0.582 2.281 1.00 96.25 131 PHE A N 1
ATOM 1073 C CA . PHE A 1 131 ? 0.762 -0.516 3.199 1.00 96.25 131 PHE A CA 1
ATOM 1074 C C . PHE A 1 131 ? 1.358 -0.018 4.518 1.00 96.25 131 PHE A C 1
ATOM 1076 O O . PHE A 1 131 ? 1.013 -0.534 5.580 1.00 96.25 131 PHE A O 1
ATOM 1083 N N . GLY A 1 132 ? 2.180 1.032 4.478 1.00 96.06 132 GLY A N 1
ATOM 1084 C CA . GLY A 1 132 ? 2.682 1.693 5.679 1.00 96.06 132 GLY A CA 1
ATOM 1085 C C . GLY A 1 132 ? 1.574 2.346 6.509 1.00 96.06 132 GLY A C 1
ATOM 1086 O O . GLY A 1 132 ? 1.687 2.423 7.727 1.00 96.06 132 GLY A O 1
ATOM 1087 N N . SER A 1 133 ? 0.485 2.798 5.888 1.00 97.94 133 SER A N 1
ATOM 1088 C CA . SER A 1 133 ? -0.668 3.351 6.613 1.00 97.94 133 SER A CA 1
ATOM 1089 C C . SER A 1 133 ? -1.567 2.245 7.165 1.00 97.94 133 SER A C 1
ATOM 1091 O O . SER A 1 133 ? -2.032 2.339 8.300 1.00 97.94 133 SER A O 1
ATOM 1093 N N . LEU A 1 134 ? -1.755 1.158 6.409 1.00 97.31 134 LEU A N 1
ATOM 1094 C CA . LEU A 1 134 ? -2.453 -0.041 6.878 1.00 97.31 134 LEU A CA 1
ATOM 1095 C C . LEU A 1 134 ? -1.747 -0.680 8.078 1.00 97.31 134 LEU A C 1
ATOM 1097 O O . LEU A 1 134 ? -2.423 -1.109 9.009 1.00 97.31 134 LEU A O 1
ATOM 1101 N N . SER A 1 135 ? -0.411 -0.706 8.105 1.00 97.56 135 SER A N 1
ATOM 1102 C CA . SER A 1 135 ? 0.325 -1.273 9.238 1.00 97.56 135 SER A CA 1
ATOM 1103 C C . SER A 1 135 ? 0.055 -0.516 10.542 1.00 97.56 135 SER A C 1
ATOM 1105 O O . SER A 1 135 ? -0.116 -1.150 11.578 1.00 97.56 135 SER A O 1
ATOM 1107 N N . VAL A 1 136 ? -0.098 0.814 10.497 1.00 97.50 136 VAL A N 1
ATOM 1108 C CA . VAL A 1 136 ? -0.492 1.621 11.668 1.00 97.50 136 VAL A CA 1
ATOM 1109 C C . VAL A 1 136 ? -1.880 1.223 12.173 1.00 97.50 136 VAL A C 1
ATOM 1111 O O . VAL A 1 136 ? -2.076 1.082 13.379 1.00 97.50 136 VAL A O 1
ATOM 1114 N N . VAL A 1 137 ? -2.835 0.988 11.268 1.00 96.62 137 VAL A N 1
ATOM 1115 C CA . VAL A 1 137 ? -4.183 0.519 11.635 1.00 96.62 137 VAL A CA 1
ATOM 1116 C C . VAL A 1 137 ? -4.126 -0.869 12.270 1.00 96.62 137 VAL A C 1
ATOM 1118 O O . VAL A 1 137 ? -4.782 -1.107 13.279 1.00 96.62 137 VAL A O 1
ATOM 1121 N N . VAL A 1 138 ? -3.321 -1.781 11.719 1.00 96.06 138 VAL A N 1
ATOM 1122 C CA . VAL A 1 138 ? -3.134 -3.126 12.284 1.00 96.06 138 VAL A CA 1
ATOM 1123 C C . VAL A 1 138 ? -2.532 -3.049 13.686 1.00 96.06 138 VAL A C 1
ATOM 1125 O O . VAL A 1 138 ? -3.030 -3.712 14.591 1.00 96.06 138 VAL A O 1
ATOM 1128 N N . VAL A 1 139 ? -1.516 -2.208 13.895 1.00 95.31 139 VAL A N 1
ATOM 1129 C CA . VAL A 1 139 ? -0.932 -1.980 15.225 1.00 95.31 139 VAL A CA 1
ATOM 1130 C C . VAL A 1 139 ? -1.985 -1.441 16.191 1.00 95.31 139 VAL A C 1
ATOM 1132 O O . VAL A 1 139 ? -2.112 -1.964 17.295 1.00 95.31 139 VAL A O 1
ATOM 1135 N N . PHE A 1 140 ? -2.787 -0.459 15.772 1.00 93.44 140 PHE A N 1
ATOM 1136 C CA . PHE A 1 140 ? -3.885 0.054 16.591 1.00 93.44 140 PHE A CA 1
ATOM 1137 C C . PHE A 1 140 ? -4.881 -1.050 16.976 1.00 93.44 140 PHE A C 1
ATOM 1139 O O . PHE A 1 140 ? -5.231 -1.162 18.146 1.00 93.44 140 PHE A O 1
ATOM 1146 N N . LEU A 1 141 ? -5.283 -1.903 16.029 1.00 91.88 141 LEU A N 1
ATOM 1147 C CA . LEU A 1 141 ? -6.194 -3.022 16.286 1.00 91.88 141 LEU A CA 1
ATOM 1148 C C . LEU A 1 141 ? -5.606 -4.055 17.254 1.00 91.88 141 LEU A C 1
ATOM 1150 O O . LEU A 1 141 ? -6.332 -4.585 18.091 1.00 91.88 141 LEU A O 1
ATOM 1154 N N . ILE A 1 142 ? -4.305 -4.346 17.159 1.00 92.19 142 ILE A N 1
ATOM 1155 C CA . ILE A 1 142 ? -3.618 -5.245 18.098 1.00 92.19 142 ILE A CA 1
ATOM 1156 C C . ILE A 1 142 ? -3.638 -4.639 19.505 1.00 92.19 142 ILE A C 1
ATOM 1158 O O . ILE A 1 142 ? -4.016 -5.316 20.460 1.00 92.19 142 ILE A O 1
ATOM 1162 N N . VAL A 1 143 ? -3.301 -3.352 19.626 1.00 91.12 143 VAL A N 1
ATOM 1163 C CA . VAL A 1 143 ? -3.314 -2.641 20.911 1.00 91.12 143 VAL A CA 1
ATOM 1164 C C . VAL A 1 143 ? -4.726 -2.592 21.499 1.00 91.12 143 VAL A C 1
ATOM 1166 O O . VAL A 1 143 ? -4.914 -2.890 22.676 1.00 91.12 143 VAL A O 1
ATOM 1169 N N . GLU A 1 144 ? -5.735 -2.282 20.688 1.00 86.88 144 GLU A N 1
ATOM 1170 C CA . GLU A 1 144 ? -7.134 -2.270 21.118 1.00 86.88 144 GLU A CA 1
ATOM 1171 C C . GLU A 1 144 ? -7.596 -3.659 21.586 1.00 86.88 144 GLU A C 1
ATOM 1173 O O . GLU A 1 144 ? -8.255 -3.779 22.619 1.00 86.88 144 GLU A O 1
ATOM 1178 N N . ARG A 1 145 ? -7.221 -4.720 20.862 1.00 85.62 145 ARG A N 1
ATOM 1179 C CA . ARG A 1 145 ? -7.601 -6.098 21.191 1.00 85.62 145 ARG A CA 1
ATOM 1180 C C . ARG A 1 145 ? -6.988 -6.575 22.508 1.00 85.62 145 ARG A C 1
ATOM 1182 O O . ARG A 1 145 ? -7.691 -7.216 23.296 1.00 85.62 145 ARG A O 1
ATOM 1189 N N . ASP A 1 146 ? -5.700 -6.305 22.710 1.00 86.69 146 ASP A N 1
ATOM 1190 C CA . ASP A 1 146 ? -4.910 -6.937 23.772 1.00 86.69 146 ASP A CA 1
ATOM 1191 C C . ASP A 1 146 ? -4.760 -6.055 25.020 1.00 86.69 146 ASP A C 1
ATOM 1193 O O . ASP A 1 146 ? -4.738 -6.584 26.128 1.00 86.69 146 ASP A O 1
ATOM 1197 N N . PHE A 1 147 ? -4.728 -4.726 24.871 1.00 80.25 147 PHE A N 1
ATOM 1198 C CA . PHE A 1 147 ? -4.441 -3.793 25.971 1.00 80.25 147 PHE A CA 1
ATOM 1199 C C . PHE A 1 147 ? -5.635 -2.929 26.397 1.00 80.25 147 PHE A C 1
ATOM 1201 O O . PHE A 1 147 ? -5.598 -2.344 27.475 1.00 80.25 147 PHE A O 1
ATOM 1208 N N . ASN A 1 148 ? -6.708 -2.848 25.601 1.00 68.44 148 ASN A N 1
ATOM 1209 C CA . ASN A 1 148 ? -7.886 -2.029 25.933 1.00 68.44 148 ASN A CA 1
ATOM 1210 C C . ASN A 1 148 ? -9.017 -2.820 26.622 1.00 68.44 148 ASN A C 1
ATOM 1212 O O . ASN A 1 148 ? -10.135 -2.324 26.792 1.00 68.44 148 ASN A O 1
ATOM 1216 N N . LYS A 1 149 ? -8.748 -4.061 27.044 1.00 60.16 149 LYS A N 1
ATOM 1217 C CA . LYS A 1 149 ? -9.627 -4.780 27.971 1.00 60.16 149 LYS A CA 1
ATOM 1218 C C . LYS A 1 149 ? -9.359 -4.225 29.366 1.00 60.16 149 LYS A C 1
ATOM 1220 O O . LYS A 1 149 ? -8.300 -4.479 29.927 1.00 60.16 149 LYS A O 1
ATOM 1225 N N . LYS A 1 150 ? -10.299 -3.435 29.895 1.00 52.97 150 LYS A N 1
ATOM 1226 C CA . LYS A 1 150 ? -10.276 -2.998 31.298 1.00 52.97 150 LYS A CA 1
ATOM 1227 C C . LYS A 1 150 ? -10.020 -4.219 32.193 1.00 52.97 150 LYS A C 1
ATOM 1229 O O . LYS A 1 150 ? -10.762 -5.195 32.075 1.00 52.97 150 LYS A O 1
ATOM 1234 N N . ALA A 1 151 ? -8.967 -4.153 33.008 1.00 41.56 151 ALA A N 1
ATOM 1235 C CA . ALA A 1 151 ? -8.797 -5.026 34.166 1.00 41.56 151 ALA A CA 1
ATOM 1236 C C . ALA A 1 151 ? -9.939 -4.799 35.167 1.00 41.56 151 ALA A C 1
ATOM 1238 O O . ALA A 1 151 ? -10.447 -3.651 35.218 1.00 41.56 151 ALA A O 1
#

Sequence (151 aa):
MIGKFFDKILAEDEEITEKVRNKNTGKERKKFRTKGFVWLVLIFLLAFVSRLIILLIVTKPGYGVIGDVFHHWQIAYLSKTVGFEHGFLRLWDFKGMEFYWGLLHPLVLILGFTISQSVSILVPQMISIIFGSLSVVVVFLIVERDFNKKA

pLDDT: mean 82.68, std 12.88, range [41.56, 97.94]